Protein AF-A0A067CA87-F1 (afdb_monomer_lite)

Foldseek 3Di:
DDDPDPDDDPDPVVVVVQCPDPVNVVVVVVVVVLVVQVWDQDPNDTDGDDPQPPPVDDPVPRDDPPCVPVPDPPPPD

InterPro domains:
  IPR013085 U1-C, C2H2-type zinc finger [PF06220] (9-32)
  IPR036236 Zinc finger C2H2 superfamily [SSF57667] (8-36)

Structure (mmCIF, N/CA/C/O backbone):
data_AF-A0A067CA87-F1
#
_entry.id   AF-A0A067CA87-F1
#
loop_
_atom_site.group_PDB
_atom_site.id
_atom_site.type_symbol
_atom_site.label_atom_id
_atom_site.label_alt_id
_atom_site.label_comp_id
_atom_site.label_asym_id
_atom_site.label_entity_id
_atom_site.label_seq_id
_atom_site.pdbx_PDB_ins_code
_atom_site.Cartn_x
_atom_site.Cartn_y
_atom_site.Cartn_z
_atom_site.occupancy
_atom_site.B_iso_or_equiv
_atom_site.auth_seq_id
_atom_site.auth_comp_id
_atom_site.auth_asym_id
_atom_site.auth_atom_id
_atom_site.pdbx_PDB_model_num
ATOM 1 N N . MET A 1 1 ? -3.031 -8.474 -39.992 1.00 44.31 1 MET A N 1
ATOM 2 C CA . MET A 1 1 ? -2.865 -7.514 -38.878 1.00 44.31 1 MET A CA 1
ATOM 3 C C . MET A 1 1 ? -2.024 -8.182 -37.803 1.00 44.31 1 MET A C 1
ATOM 5 O O . MET A 1 1 ? -2.544 -9.018 -37.076 1.00 44.31 1 MET A O 1
ATOM 9 N N . GLY A 1 2 ? -0.717 -7.912 -37.773 1.00 57.19 2 GLY A N 1
ATOM 10 C CA . GLY A 1 2 ? 0.157 -8.407 -36.707 1.00 57.19 2 GLY A CA 1
ATOM 11 C C . GLY A 1 2 ? -0.120 -7.624 -35.429 1.00 57.19 2 GLY A C 1
ATOM 12 O O . GLY A 1 2 ? -0.149 -6.398 -35.465 1.00 57.19 2 GLY A O 1
ATOM 13 N N . LYS A 1 3 ? -0.390 -8.315 -34.320 1.00 60.91 3 LYS A N 1
ATOM 14 C CA . LYS A 1 3 ? -0.452 -7.674 -33.005 1.00 60.91 3 LYS A CA 1
ATOM 15 C C . LYS A 1 3 ? 0.986 -7.469 -32.547 1.00 60.91 3 LYS A C 1
ATOM 17 O O . LYS A 1 3 ? 1.660 -8.443 -32.231 1.00 60.91 3 LYS A O 1
ATOM 22 N N . GLU A 1 4 ? 1.460 -6.230 -32.555 1.00 62.59 4 GLU A N 1
ATOM 23 C CA . GLU A 1 4 ? 2.742 -5.892 -31.943 1.00 62.59 4 GLU A CA 1
ATOM 24 C C . GLU A 1 4 ? 2.623 -6.118 -30.433 1.00 62.59 4 GLU A C 1
ATOM 26 O O . GLU A 1 4 ? 1.960 -5.373 -29.712 1.00 62.59 4 GLU A O 1
ATOM 31 N N . THR A 1 5 ? 3.209 -7.208 -29.946 1.00 62.78 5 THR A N 1
ATOM 32 C CA . THR A 1 5 ? 3.377 -7.428 -28.514 1.00 62.78 5 THR A CA 1
ATOM 33 C C . THR A 1 5 ? 4.481 -6.494 -28.047 1.00 62.78 5 THR A C 1
ATOM 35 O O . THR A 1 5 ? 5.650 -6.721 -28.352 1.00 62.78 5 THR A O 1
ATOM 38 N N . TYR A 1 6 ? 4.116 -5.429 -27.336 1.00 61.84 6 TYR A N 1
ATOM 39 C CA . TYR A 1 6 ? 5.071 -4.536 -26.690 1.00 61.84 6 TYR A CA 1
ATOM 40 C C . TYR A 1 6 ? 5.917 -5.339 -25.689 1.00 61.84 6 TYR A C 1
ATOM 42 O O . TYR A 1 6 ? 5.485 -5.617 -24.570 1.00 61.84 6 TYR A O 1
ATOM 50 N N . SER A 1 7 ? 7.110 -5.770 -26.102 1.00 67.31 7 SER A N 1
ATOM 51 C CA . SER A 1 7 ? 8.047 -6.476 -25.232 1.00 67.31 7 SER A CA 1
ATOM 52 C C . SER A 1 7 ? 8.881 -5.445 -24.478 1.00 67.31 7 SER A C 1
ATOM 54 O O . SER A 1 7 ? 9.846 -4.896 -25.011 1.00 67.31 7 SER A O 1
ATOM 56 N N . PHE A 1 8 ? 8.506 -5.154 -23.235 1.00 70.88 8 PHE A N 1
ATOM 57 C CA . PHE A 1 8 ? 9.348 -4.355 -22.353 1.00 70.88 8 PHE A CA 1
ATOM 58 C C . PHE A 1 8 ? 10.540 -5.202 -21.895 1.00 70.88 8 PHE A C 1
ATOM 60 O O . PHE A 1 8 ? 10.373 -6.178 -21.165 1.00 70.88 8 PHE A O 1
ATOM 67 N N . THR A 1 9 ? 11.749 -4.842 -22.322 1.00 83.19 9 THR A N 1
ATOM 68 C CA . THR A 1 9 ? 12.972 -5.459 -21.803 1.00 83.19 9 THR A CA 1
ATOM 69 C C . THR A 1 9 ? 13.332 -4.814 -20.468 1.00 83.19 9 THR A C 1
ATOM 71 O O . THR A 1 9 ? 13.772 -3.664 -20.426 1.00 83.19 9 THR A O 1
ATOM 74 N N . ASP A 1 10 ? 13.173 -5.560 -19.375 1.00 86.75 10 ASP A N 1
ATOM 75 C CA . ASP A 1 10 ? 13.597 -5.144 -18.034 1.00 86.75 10 ASP A CA 1
ATOM 76 C C . ASP A 1 10 ? 15.127 -5.223 -17.895 1.00 86.75 10 ASP A C 1
ATOM 78 O O . ASP A 1 10 ? 15.689 -6.148 -17.310 1.00 86.75 1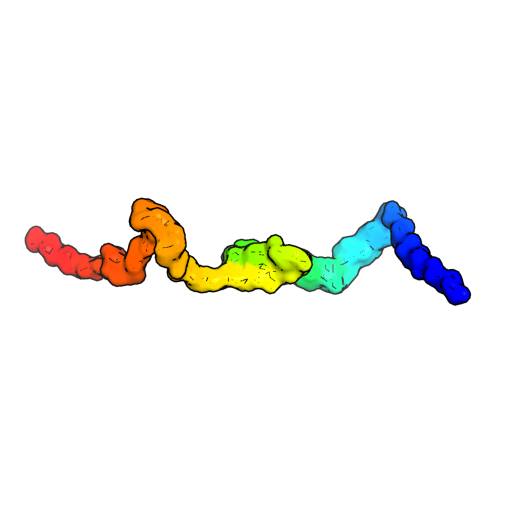0 ASP A O 1
ATOM 82 N N . SER A 1 11 ? 15.822 -4.260 -18.500 1.00 91.94 11 SER A N 1
ATOM 83 C CA . SER A 1 11 ? 17.262 -4.081 -18.327 1.00 91.94 11 SER A CA 1
ATOM 84 C C . SER A 1 11 ? 17.567 -3.238 -17.088 1.00 91.94 11 SER A C 1
ATOM 86 O O . SER A 1 11 ? 16.754 -2.427 -16.639 1.00 91.94 11 SER A O 1
ATOM 88 N N . HIS A 1 12 ? 18.783 -3.376 -16.555 1.00 91.56 12 HIS A N 1
ATOM 89 C CA . HIS A 1 12 ? 19.230 -2.594 -15.401 1.00 91.56 12 HIS A CA 1
ATOM 90 C C . HIS A 1 12 ? 19.110 -1.076 -15.637 1.00 91.56 12 HIS A C 1
ATOM 92 O O . HIS A 1 12 ? 18.585 -0.346 -14.794 1.00 91.56 12 HIS A O 1
ATOM 98 N N . GLU A 1 13 ? 19.520 -0.606 -16.817 1.00 91.12 13 GLU A N 1
ATOM 99 C CA . GLU A 1 13 ? 19.418 0.806 -17.196 1.00 91.12 13 GLU A CA 1
ATOM 100 C C . GLU A 1 13 ? 17.961 1.264 -17.353 1.00 91.12 13 GLU A C 1
ATOM 102 O O . GLU A 1 13 ? 17.597 2.345 -16.880 1.00 91.12 13 GLU A O 1
ATOM 107 N N . ALA A 1 14 ? 17.094 0.431 -17.945 1.00 87.88 14 ALA A N 1
ATOM 108 C CA . ALA A 1 14 ? 15.668 0.731 -18.065 1.00 87.88 14 ALA A CA 1
ATOM 109 C C . ALA A 1 14 ? 15.003 0.857 -16.686 1.00 87.88 14 ALA A C 1
ATOM 111 O O . ALA A 1 14 ? 14.262 1.812 -16.436 1.00 87.88 14 ALA A O 1
ATOM 112 N N . ARG A 1 15 ? 15.332 -0.050 -15.761 1.00 91.06 15 ARG A N 1
ATOM 113 C CA . ARG A 1 15 ? 14.837 -0.030 -14.382 1.00 91.06 15 ARG A CA 1
ATOM 114 C C . ARG A 1 15 ? 15.315 1.209 -13.627 1.00 91.06 15 ARG A C 1
ATOM 116 O O . ARG A 1 15 ? 14.507 1.907 -13.019 1.00 91.06 15 ARG A O 1
ATOM 123 N N . LYS A 1 16 ? 16.604 1.546 -13.719 1.00 93.81 16 LYS A N 1
ATOM 124 C CA . LYS A 1 16 ? 17.182 2.740 -13.079 1.00 93.81 16 LYS A CA 1
ATOM 125 C C . LYS A 1 16 ? 16.532 4.033 -13.582 1.00 93.81 16 LYS A C 1
ATOM 127 O O . LYS A 1 16 ? 16.192 4.918 -12.790 1.00 93.81 16 LYS A O 1
ATOM 132 N N . LYS A 1 17 ? 16.300 4.133 -14.894 1.00 90.81 17 LYS A N 1
ATOM 133 C CA . LYS A 1 17 ? 15.586 5.262 -15.505 1.00 90.81 17 LYS A CA 1
ATOM 134 C C . LYS A 1 17 ? 14.122 5.330 -15.057 1.00 90.81 17 LYS A C 1
ATOM 136 O O . LYS A 1 17 ? 13.627 6.417 -14.778 1.00 90.81 17 LYS A O 1
ATOM 141 N N . HIS A 1 18 ? 13.438 4.191 -14.948 1.00 90.44 18 HIS A N 1
ATOM 142 C CA . HIS A 1 18 ? 12.053 4.137 -14.477 1.00 90.44 18 HIS A CA 1
ATOM 143 C C . HIS A 1 18 ? 11.924 4.623 -13.024 1.00 90.44 18 HIS A C 1
ATOM 145 O O . HIS A 1 18 ? 11.135 5.527 -12.749 1.00 90.44 18 HIS A O 1
ATOM 151 N N . LEU A 1 19 ? 12.738 4.079 -12.112 1.00 91.31 19 LEU A N 1
ATOM 152 C CA . LEU A 1 19 ? 12.689 4.397 -10.678 1.00 91.31 19 LEU A CA 1
ATOM 153 C C . LEU A 1 19 ? 13.050 5.861 -10.373 1.00 91.31 19 LEU A C 1
ATOM 155 O O . LEU A 1 19 ? 12.546 6.450 -9.418 1.00 91.31 19 LEU A O 1
ATOM 159 N N . SER A 1 20 ? 13.906 6.478 -11.192 1.00 90.81 20 SER A N 1
ATOM 160 C CA . SER A 1 20 ? 14.276 7.893 -11.038 1.00 90.81 20 SER A CA 1
ATOM 161 C C . SER A 1 20 ? 13.233 8.870 -11.600 1.00 90.81 20 SER A C 1
ATOM 163 O O . SER A 1 20 ? 13.311 10.072 -11.331 1.00 90.81 20 SER A O 1
ATOM 165 N N . GLY A 1 21 ? 12.235 8.376 -12.341 1.00 92.44 21 GLY A N 1
ATOM 166 C CA . GLY A 1 21 ? 11.219 9.191 -12.994 1.00 92.44 21 GLY A CA 1
ATOM 167 C C . GLY A 1 21 ? 10.275 9.904 -12.021 1.00 92.44 21 GLY A C 1
ATOM 168 O O . GLY A 1 21 ? 9.867 9.368 -10.990 1.00 92.44 21 GLY A O 1
ATOM 169 N N . ARG A 1 22 ? 9.849 11.121 -12.386 1.00 93.69 22 ARG A N 1
ATOM 170 C CA . ARG A 1 22 ? 8.892 11.917 -11.592 1.00 93.69 22 ARG A CA 1
ATOM 171 C C . ARG A 1 22 ? 7.560 11.189 -11.380 1.00 93.69 22 ARG A C 1
ATOM 173 O O . ARG A 1 22 ? 7.019 11.231 -10.281 1.00 93.69 22 ARG A O 1
ATOM 180 N N . ALA A 1 23 ? 7.069 10.500 -12.411 1.00 90.81 23 ALA A N 1
ATOM 181 C CA . ALA A 1 23 ? 5.843 9.706 -12.336 1.00 90.81 23 ALA A CA 1
ATOM 182 C C . ALA A 1 23 ? 5.965 8.550 -11.330 1.00 90.81 23 ALA A C 1
ATOM 184 O O . ALA A 1 23 ? 5.049 8.329 -10.544 1.00 90.81 23 ALA A O 1
ATOM 185 N N . HIS A 1 24 ? 7.116 7.865 -11.294 1.00 92.19 24 HIS A N 1
ATOM 186 C CA . HIS A 1 24 ? 7.366 6.805 -10.318 1.00 92.19 24 HIS A CA 1
ATOM 187 C C . HIS A 1 24 ? 7.299 7.353 -8.888 1.00 92.19 24 HIS A C 1
ATOM 189 O O . HIS A 1 24 ? 6.547 6.833 -8.071 1.00 92.19 24 HIS A O 1
ATOM 195 N N . LYS A 1 25 ? 7.987 8.467 -8.604 1.00 92.56 25 LYS A N 1
ATOM 196 C CA . LYS A 1 25 ? 7.943 9.108 -7.278 1.00 92.56 25 LYS A CA 1
ATOM 197 C C . LYS A 1 25 ? 6.533 9.542 -6.867 1.00 92.56 25 LYS A C 1
ATOM 199 O O . LYS A 1 25 ? 6.150 9.333 -5.721 1.00 92.56 25 LYS A O 1
ATOM 204 N N . ALA A 1 26 ? 5.761 10.123 -7.788 1.00 90.12 26 ALA A N 1
ATOM 205 C CA . ALA A 1 26 ? 4.377 10.512 -7.519 1.00 90.12 26 ALA A CA 1
ATOM 206 C C . ALA A 1 26 ? 3.503 9.293 -7.179 1.00 90.12 26 ALA A C 1
ATOM 208 O O . ALA A 1 26 ? 2.781 9.314 -6.186 1.00 90.12 26 ALA A O 1
ATOM 209 N N . ASN A 1 27 ? 3.631 8.205 -7.943 1.00 89.12 27 ASN A N 1
ATOM 210 C CA . ASN A 1 27 ? 2.885 6.971 -7.704 1.00 89.12 27 ASN A CA 1
ATOM 211 C C . ASN A 1 27 ? 3.287 6.283 -6.393 1.00 89.12 27 ASN A C 1
ATOM 213 O O . ASN A 1 27 ? 2.424 5.755 -5.699 1.00 89.12 27 ASN A O 1
ATOM 217 N N . VAL A 1 28 ? 4.574 6.312 -6.032 1.00 89.38 28 VAL A N 1
ATOM 218 C CA . VAL A 1 28 ? 5.059 5.807 -4.739 1.00 89.38 28 VAL A CA 1
ATOM 219 C C . VAL A 1 28 ? 4.473 6.620 -3.587 1.00 89.38 28 VAL A C 1
ATOM 221 O O . VAL A 1 28 ? 4.001 6.034 -2.620 1.00 89.38 28 VAL A O 1
ATOM 224 N N . LYS A 1 29 ? 4.427 7.955 -3.693 1.00 90.31 29 LYS A N 1
ATOM 225 C CA . LYS A 1 29 ? 3.790 8.789 -2.665 1.00 90.31 29 LYS A CA 1
ATOM 226 C C . LYS A 1 29 ? 2.310 8.434 -2.499 1.00 90.31 29 LYS A C 1
ATOM 228 O O . LYS A 1 29 ? 1.881 8.181 -1.384 1.00 90.31 29 LYS A O 1
ATOM 233 N N . LEU A 1 30 ? 1.564 8.344 -3.604 1.00 86.94 30 LEU A N 1
ATOM 234 C CA . LEU A 1 30 ? 0.155 7.939 -3.572 1.00 86.94 30 LEU A CA 1
ATOM 235 C C . LEU A 1 30 ? -0.036 6.551 -2.940 1.00 86.94 30 LEU A C 1
ATOM 237 O O . LEU A 1 30 ? -1.023 6.338 -2.249 1.00 86.94 30 LEU A O 1
ATOM 241 N N . TRP A 1 31 ? 0.900 5.620 -3.157 1.00 84.19 31 TRP A N 1
ATOM 242 C CA . TRP A 1 31 ? 0.880 4.291 -2.537 1.00 84.19 31 TRP A CA 1
ATOM 243 C C . TRP A 1 31 ? 1.014 4.369 -1.011 1.00 84.19 31 TRP A C 1
ATOM 245 O O . TRP A 1 31 ? 0.212 3.763 -0.306 1.00 84.19 31 TRP A O 1
ATOM 255 N N . TYR A 1 32 ? 1.980 5.138 -0.502 1.00 88.44 32 TYR A N 1
ATOM 256 C CA . TYR A 1 32 ? 2.159 5.318 0.943 1.00 88.44 32 TYR A CA 1
ATOM 257 C C . TYR A 1 32 ? 1.000 6.102 1.577 1.00 88.44 32 TYR A C 1
ATOM 259 O O . TYR A 1 32 ? 0.444 5.644 2.569 1.00 88.44 32 TYR A O 1
ATOM 267 N N . ASP A 1 33 ? 0.565 7.209 0.964 1.00 84.38 33 ASP A N 1
ATOM 268 C CA . ASP A 1 33 ? -0.573 8.003 1.452 1.00 84.38 33 ASP A CA 1
ATOM 269 C C . ASP A 1 33 ? -1.860 7.150 1.541 1.00 84.38 33 ASP A C 1
ATOM 271 O O . ASP A 1 33 ? -2.667 7.294 2.461 1.00 84.38 33 ASP A O 1
ATOM 275 N N . ALA A 1 34 ? -2.069 6.243 0.580 1.00 77.44 34 ALA A N 1
ATOM 276 C CA . ALA A 1 34 ? -3.209 5.331 0.570 1.00 77.44 34 ALA A CA 1
ATOM 277 C C . ALA A 1 34 ? -3.156 4.343 1.749 1.00 77.44 34 ALA A C 1
ATOM 279 O O . ALA A 1 34 ? -4.171 4.111 2.400 1.00 77.44 34 ALA A O 1
ATOM 280 N N . ILE A 1 35 ? -1.979 3.805 2.073 1.00 80.38 35 ILE A N 1
ATOM 281 C CA . ILE A 1 35 ? -1.806 2.911 3.227 1.00 80.38 35 ILE A CA 1
ATOM 282 C C . ILE A 1 35 ? -2.047 3.658 4.539 1.00 80.38 35 ILE A C 1
ATOM 284 O O . ILE A 1 35 ? -2.782 3.158 5.389 1.00 80.38 35 ILE A O 1
ATOM 288 N N . ASP A 1 36 ? -1.501 4.866 4.681 1.00 79.94 36 ASP A N 1
ATOM 289 C CA . ASP A 1 36 ? -1.677 5.689 5.886 1.00 79.94 36 ASP A CA 1
ATOM 290 C C . ASP A 1 36 ? -3.150 6.053 6.130 1.00 79.94 36 ASP A C 1
ATOM 292 O O . ASP A 1 36 ? -3.591 6.192 7.270 1.00 79.94 36 ASP A O 1
AT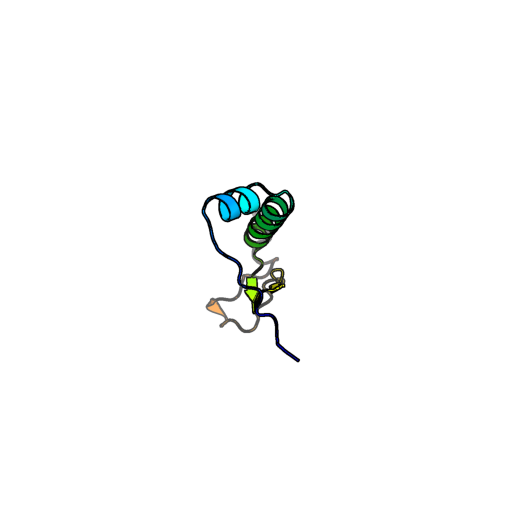OM 296 N N . THR A 1 37 ? -3.939 6.163 5.060 1.00 75.88 37 THR A N 1
ATOM 297 C CA . THR A 1 37 ? -5.388 6.416 5.122 1.00 75.88 37 THR A CA 1
ATOM 298 C C . THR A 1 37 ? -6.235 5.142 5.221 1.00 75.88 37 THR A C 1
ATOM 300 O O . THR A 1 37 ? -7.464 5.219 5.224 1.00 75.88 37 THR A O 1
ATOM 303 N N . GLY A 1 38 ? -5.607 3.965 5.319 1.00 73.44 38 GLY A N 1
ATOM 304 C CA . GLY A 1 38 ? -6.285 2.672 5.434 1.00 73.44 38 GLY A CA 1
ATOM 305 C C . GLY A 1 38 ? -6.908 2.162 4.131 1.00 73.44 38 GLY A C 1
ATOM 306 O O . GLY A 1 38 ? -7.698 1.220 4.158 1.00 73.44 38 GLY A O 1
ATOM 307 N N . ALA A 1 39 ? -6.591 2.771 2.987 1.00 75.38 39 ALA A N 1
ATOM 308 C CA . ALA A 1 39 ? -7.124 2.364 1.696 1.00 75.38 39 ALA A CA 1
ATOM 309 C C . ALA A 1 39 ? -6.696 0.933 1.335 1.00 75.38 39 ALA A C 1
ATOM 311 O O . ALA A 1 39 ? -5.532 0.546 1.460 1.00 75.38 39 ALA A O 1
ATOM 312 N N . ALA A 1 40 ? -7.646 0.159 0.820 1.00 74.88 40 ALA A N 1
ATOM 313 C CA . ALA A 1 40 ? -7.395 -1.173 0.293 1.00 74.88 40 ALA A CA 1
ATOM 314 C C . ALA A 1 40 ? -7.160 -1.105 -1.219 1.00 74.88 40 ALA A C 1
ATOM 316 O O . ALA A 1 40 ? -7.732 -0.264 -1.922 1.00 74.88 40 ALA A O 1
ATOM 317 N N . ARG A 1 41 ? -6.324 -2.010 -1.731 1.00 74.75 41 ARG A N 1
ATOM 318 C CA . ARG A 1 41 ? -6.109 -2.173 -3.169 1.00 74.75 41 ARG A CA 1
ATOM 319 C C . ARG A 1 41 ? -6.827 -3.429 -3.649 1.00 74.75 41 ARG A C 1
ATOM 321 O O . ARG A 1 41 ? -6.400 -4.533 -3.325 1.00 74.75 41 ARG A O 1
ATOM 328 N N . THR A 1 42 ? -7.864 -3.243 -4.458 1.00 71.75 42 THR A N 1
ATOM 329 C CA . THR A 1 42 ? -8.704 -4.324 -5.000 1.00 71.75 42 THR A CA 1
ATOM 330 C C . THR A 1 42 ? -8.707 -4.207 -6.523 1.00 71.75 42 THR A C 1
ATOM 332 O O . THR A 1 42 ? -8.843 -3.104 -7.048 1.00 71.75 42 THR A O 1
ATOM 335 N N . ASP A 1 43 ? -8.453 -5.304 -7.243 1.00 77.06 43 ASP A N 1
ATOM 336 C CA . ASP A 1 43 ? -8.398 -5.351 -8.719 1.00 77.06 43 ASP A CA 1
ATOM 337 C C . ASP A 1 43 ? -7.515 -4.273 -9.381 1.00 77.06 43 ASP A C 1
ATOM 339 O O . ASP A 1 43 ? -7.755 -3.801 -10.490 1.00 77.06 43 ASP A O 1
ATOM 343 N N . GLY A 1 44 ? -6.448 -3.867 -8.689 1.00 74.50 44 GLY A N 1
ATOM 344 C CA . GLY A 1 44 ? -5.501 -2.868 -9.183 1.00 74.50 44 GLY A CA 1
ATOM 345 C C . GLY A 1 44 ? -5.9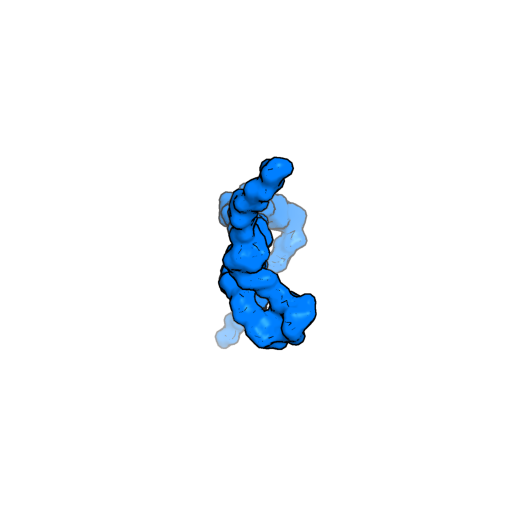16 -1.410 -8.961 1.00 74.50 44 GLY A C 1
ATOM 346 O O . GLY A 1 44 ? -5.079 -0.535 -9.199 1.00 74.50 44 GLY A O 1
ATOM 347 N N . GLN A 1 45 ? -7.119 -1.147 -8.443 1.00 73.56 45 GLN A N 1
ATOM 348 C CA . GLN A 1 45 ? -7.615 0.184 -8.100 1.00 73.56 45 GLN A CA 1
ATOM 349 C C . GLN A 1 45 ? -7.517 0.437 -6.586 1.00 73.56 45 GLN A C 1
ATOM 351 O O . GLN A 1 45 ? -7.691 -0.466 -5.768 1.00 73.56 45 GLN A O 1
ATOM 356 N N . TRP A 1 46 ? -7.201 1.676 -6.205 1.00 70.19 46 TRP A N 1
ATOM 357 C CA . TRP A 1 46 ? -7.199 2.100 -4.805 1.00 70.19 46 TRP A CA 1
ATOM 358 C C . TRP A 1 46 ? -8.596 2.534 -4.386 1.00 70.19 46 TRP A C 1
ATOM 360 O O . TRP A 1 46 ? -9.158 3.457 -4.975 1.00 70.19 46 TRP A O 1
ATOM 370 N N . THR A 1 47 ? -9.133 1.888 -3.357 1.00 73.00 47 THR A N 1
ATOM 371 C CA . THR A 1 47 ? -10.404 2.255 -2.731 1.00 73.00 47 THR A CA 1
ATOM 372 C C . THR A 1 47 ? -10.132 2.794 -1.327 1.00 73.00 47 THR A C 1
ATOM 374 O O . THR A 1 47 ? -9.538 2.066 -0.526 1.00 73.00 47 THR A O 1
ATOM 377 N N . PRO A 1 48 ? -10.519 4.045 -1.011 1.00 67.62 48 PRO A N 1
ATOM 378 C CA . PRO A 1 48 ? -10.338 4.601 0.328 1.00 67.62 48 PRO A CA 1
ATOM 379 C C . PRO A 1 48 ? -11.084 3.757 1.366 1.00 67.62 48 PRO A C 1
ATOM 381 O O . PRO A 1 48 ? -12.142 3.199 1.062 1.00 67.62 48 PRO A O 1
ATOM 384 N N . ALA A 1 49 ? -10.546 3.670 2.587 1.00 65.19 49 ALA A N 1
ATOM 385 C CA . ALA A 1 49 ? -11.269 3.055 3.693 1.00 65.19 49 ALA A CA 1
ATOM 386 C C . ALA A 1 49 ? -12.596 3.794 3.896 1.00 65.19 49 ALA A C 1
ATOM 388 O O . ALA A 1 49 ? -12.620 4.991 4.189 1.00 65.19 49 ALA A O 1
ATOM 389 N N . GLY A 1 50 ? -13.711 3.084 3.723 1.00 63.34 50 GLY A N 1
ATOM 390 C CA . GLY A 1 5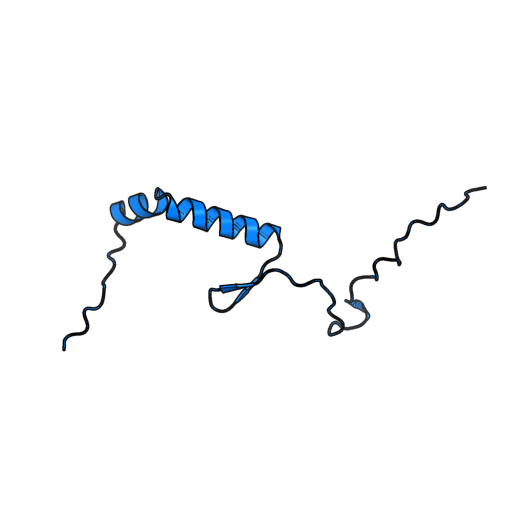0 ? -15.002 3.573 4.187 1.00 63.34 50 GLY A CA 1
ATOM 391 C C . GLY A 1 50 ? -14.996 3.701 5.716 1.00 63.34 50 GLY A C 1
ATOM 392 O O . GLY A 1 50 ? -14.186 3.050 6.383 1.00 63.34 50 GLY A O 1
ATOM 393 N N . PRO A 1 51 ? -15.893 4.509 6.307 1.00 60.12 51 PRO A N 1
ATOM 394 C CA . PRO A 1 51 ? -16.072 4.490 7.752 1.00 60.12 51 PRO A CA 1
ATOM 395 C C . PRO A 1 51 ? -16.395 3.054 8.170 1.00 60.12 51 PRO A C 1
ATOM 397 O O . PRO A 1 51 ? -17.280 2.435 7.573 1.00 60.12 51 PRO A O 1
ATOM 400 N N . ALA A 1 52 ? -15.677 2.533 9.171 1.00 57.22 52 ALA A N 1
ATOM 401 C CA . ALA A 1 52 ? -15.882 1.208 9.754 1.00 57.22 52 ALA A CA 1
ATOM 402 C C . ALA A 1 52 ? -17.256 1.138 10.446 1.00 57.22 52 ALA A C 1
ATOM 404 O O . ALA A 1 52 ? -17.387 1.116 11.663 1.00 57.22 52 ALA A O 1
ATOM 405 N N . THR A 1 53 ? -18.308 1.152 9.642 1.00 59.47 53 THR A N 1
ATOM 406 C CA . THR A 1 53 ? -19.704 0.941 10.017 1.00 59.47 53 THR A CA 1
ATOM 407 C C . THR A 1 53 ? -20.043 -0.508 9.723 1.00 59.47 53 THR A C 1
ATOM 409 O O . THR A 1 53 ? -21.055 -0.828 9.108 1.00 59.47 53 THR A O 1
ATOM 412 N N . ASP A 1 54 ? -19.140 -1.409 10.102 1.00 58.53 54 ASP A N 1
ATOM 413 C CA . ASP A 1 54 ? -19.296 -2.810 9.773 1.00 58.53 54 ASP A CA 1
ATOM 414 C C . ASP A 1 54 ? -20.253 -3.468 10.773 1.00 58.53 54 ASP A C 1
ATOM 416 O O . ASP A 1 54 ? -19.872 -4.125 11.741 1.00 58.53 54 ASP A O 1
ATOM 420 N N . LEU A 1 55 ? -21.547 -3.242 10.542 1.00 59.38 55 LEU A N 1
ATO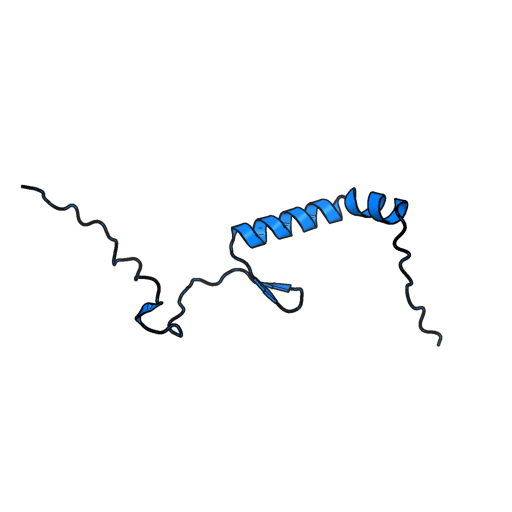M 421 C CA . LEU A 1 55 ? -22.627 -3.966 11.203 1.00 59.38 55 LEU A CA 1
ATOM 422 C C . LEU A 1 55 ? -22.644 -5.454 10.800 1.00 59.38 55 LEU A C 1
ATOM 424 O O . LEU A 1 55 ? -23.379 -6.225 11.423 1.00 59.38 55 LEU A O 1
ATOM 428 N N . SER A 1 56 ? -21.850 -5.873 9.802 1.00 64.69 56 SER A N 1
ATOM 429 C CA . SER A 1 56 ? -21.711 -7.280 9.403 1.00 64.69 56 SER A CA 1
ATOM 430 C C . SER A 1 56 ? -20.748 -8.064 10.302 1.00 64.69 56 SER A C 1
ATOM 432 O O . SER A 1 56 ? -20.820 -9.292 10.341 1.00 64.69 56 SER A O 1
ATOM 434 N N . LEU A 1 57 ? -19.922 -7.379 11.104 1.00 65.00 57 LEU A N 1
ATOM 435 C CA . LEU A 1 57 ? -19.108 -8.035 12.124 1.00 65.00 57 LEU A CA 1
ATOM 436 C C . LEU A 1 57 ? -19.997 -8.645 13.218 1.00 65.00 57 LEU A C 1
ATOM 438 O O . LEU A 1 57 ? -21.015 -8.046 13.607 1.00 65.00 57 LEU A O 1
ATOM 442 N N . PRO A 1 58 ? -19.612 -9.813 13.770 1.00 74.31 58 PRO A N 1
ATOM 443 C CA . PRO A 1 58 ? -20.273 -10.361 14.944 1.00 74.31 58 PRO A CA 1
ATOM 444 C C . PRO A 1 58 ? -20.227 -9.334 16.088 1.00 74.31 58 PRO A C 1
ATOM 446 O O . PRO A 1 58 ? -19.265 -8.566 16.170 1.00 74.31 58 PRO A O 1
ATOM 449 N N . PRO A 1 59 ? -21.232 -9.301 16.984 1.00 72.25 59 PRO A N 1
ATOM 450 C CA . PRO A 1 59 ? -21.369 -8.252 17.999 1.00 72.25 59 PRO A CA 1
ATOM 451 C C . PRO A 1 59 ? -20.109 -7.976 18.833 1.00 72.25 59 PRO A C 1
ATOM 453 O O . PRO A 1 59 ? -19.892 -6.839 19.233 1.00 72.25 59 PRO A O 1
ATOM 456 N N . SER A 1 60 ? -19.266 -8.989 19.057 1.00 76.12 60 SER A N 1
ATOM 457 C CA . SER A 1 60 ? -18.005 -8.889 19.803 1.00 76.12 60 SER A CA 1
ATOM 458 C C . SER A 1 60 ? -16.856 -8.200 19.057 1.00 76.12 60 SER A C 1
ATOM 460 O O . SER A 1 60 ? -15.891 -7.799 19.699 1.00 76.12 60 SER A O 1
ATOM 462 N N . LEU A 1 61 ? -16.929 -8.073 17.729 1.00 74.50 61 LEU A N 1
ATOM 463 C CA . LEU A 1 61 ? -15.893 -7.453 16.891 1.00 74.50 61 LEU A CA 1
ATOM 464 C C . LEU A 1 61 ? -16.306 -6.081 16.349 1.00 74.50 61 LEU A C 1
ATOM 466 O O . LEU A 1 61 ? -15.547 -5.458 15.610 1.00 74.50 61 LEU A O 1
ATOM 470 N N . ARG A 1 62 ? -17.501 -5.594 16.696 1.00 75.56 62 ARG A N 1
ATOM 471 C CA . ARG A 1 62 ? -17.964 -4.278 16.254 1.00 75.56 62 ARG A CA 1
ATOM 472 C C . ARG A 1 62 ? -17.190 -3.176 16.984 1.00 75.56 62 ARG A C 1
ATOM 474 O O . ARG A 1 62 ? -17.022 -3.269 18.202 1.00 75.56 62 ARG A O 1
ATOM 481 N N . PRO A 1 63 ? -16.750 -2.120 16.281 1.00 70.25 63 PRO A N 1
ATOM 482 C CA . PRO A 1 63 ? -16.151 -0.969 16.938 1.00 70.25 63 PRO A CA 1
ATOM 483 C C . PRO A 1 63 ? -1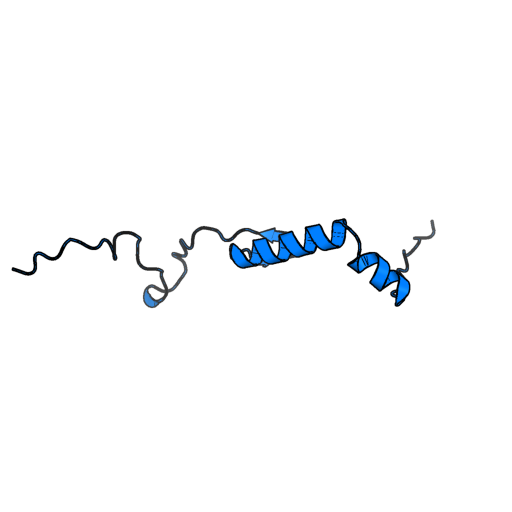7.167 -0.340 17.897 1.00 70.25 63 PRO A C 1
ATOM 485 O O . PRO A 1 63 ? -18.358 -0.237 17.587 1.00 70.25 63 PRO A O 1
ATOM 488 N N . ALA A 1 64 ? -16.701 0.058 19.081 1.00 71.38 64 ALA A N 1
ATOM 489 C CA . ALA A 1 64 ? -17.557 0.702 20.065 1.00 71.38 64 ALA A CA 1
ATOM 490 C C . ALA A 1 64 ? -18.114 2.023 19.497 1.00 71.38 64 ALA A C 1
ATOM 492 O O . ALA A 1 64 ? -17.393 2.749 18.803 1.00 71.38 64 ALA A O 1
ATOM 493 N N . PRO A 1 65 ? -19.396 2.339 19.747 1.00 72.00 65 PRO A N 1
ATOM 494 C CA . PRO A 1 65 ? -20.011 3.520 19.169 1.00 72.00 65 PRO A CA 1
ATOM 495 C C . PRO A 1 65 ? -19.318 4.798 19.678 1.00 72.00 65 PRO A C 1
ATOM 497 O O . PRO A 1 65 ? -18.839 4.815 20.812 1.00 72.00 65 PRO A O 1
ATOM 500 N N . PRO A 1 66 ? -19.292 5.896 18.895 1.00 67.25 66 PRO A N 1
ATOM 501 C CA . PRO A 1 66 ? -18.493 7.089 19.211 1.00 67.25 66 PRO A CA 1
ATOM 502 C C . PRO A 1 66 ? -18.765 7.716 20.589 1.00 67.25 66 PRO A C 1
ATOM 504 O O . PRO A 1 66 ? -17.890 8.351 21.165 1.00 67.25 66 PRO A O 1
ATOM 507 N N . HIS A 1 67 ? -19.971 7.529 21.130 1.00 69.75 67 HIS A N 1
ATOM 508 C CA . HIS A 1 67 ? -20.384 8.042 22.437 1.00 69.75 67 HIS A CA 1
ATOM 509 C C . HIS A 1 67 ? -20.063 7.099 23.610 1.00 69.75 67 HIS A C 1
ATOM 511 O O . HIS A 1 67 ? -20.199 7.513 24.756 1.00 69.75 67 HIS A O 1
ATOM 517 N N . ALA A 1 68 ? -19.627 5.856 23.365 1.00 69.81 68 ALA A N 1
ATOM 518 C CA . ALA A 1 68 ? -19.281 4.906 24.429 1.00 69.81 68 ALA A CA 1
ATOM 519 C C . ALA A 1 68 ? -18.073 5.361 25.263 1.00 69.81 68 ALA A C 1
ATOM 521 O O . ALA A 1 68 ? -17.958 4.995 26.428 1.00 69.81 68 ALA A O 1
ATOM 522 N N . PHE A 1 69 ? -17.192 6.172 24.671 1.00 65.69 69 PHE A N 1
ATOM 523 C CA . PHE A 1 69 ? -16.025 6.753 25.337 1.00 65.69 69 PHE A CA 1
ATOM 524 C C . PHE A 1 69 ? -16.169 8.255 25.561 1.00 65.69 69 PHE A C 1
ATOM 526 O O . PHE A 1 69 ? -15.163 8.941 25.742 1.00 65.69 69 PHE A O 1
ATOM 533 N N . ALA A 1 70 ? -17.393 8.791 25.521 1.00 71.25 70 ALA A N 1
ATOM 534 C CA . ALA A 1 70 ? -17.618 10.146 25.993 1.00 71.25 70 ALA A CA 1
ATOM 535 C C . ALA A 1 70 ? -17.211 10.173 27.471 1.00 71.25 70 ALA A C 1
ATOM 537 O O . ALA A 1 70 ? -17.906 9.628 28.327 1.00 71.25 70 ALA A O 1
ATOM 538 N N . ILE A 1 71 ? -16.035 10.739 27.746 1.00 65.00 71 ILE A N 1
ATOM 539 C CA . ILE A 1 71 ? -15.538 10.956 29.098 1.00 65.00 71 ILE A CA 1
ATOM 540 C C . ILE A 1 71 ? -16.514 11.943 29.731 1.00 65.00 71 ILE A C 1
ATOM 542 O O . ILE A 1 71 ? -16.418 13.152 29.523 1.00 65.00 71 ILE A O 1
ATOM 546 N N . LEU A 1 72 ? -17.496 11.422 30.463 1.00 65.50 72 LEU A N 1
ATOM 547 C CA . LEU A 1 72 ? -18.222 12.227 31.425 1.00 65.50 72 LEU A CA 1
ATOM 548 C C . LEU A 1 72 ? -17.194 12.632 32.484 1.00 65.50 72 LEU A C 1
ATOM 550 O O . LEU A 1 72 ? -16.444 11.761 32.939 1.00 65.50 72 LEU A O 1
ATOM 554 N N . PRO A 1 73 ? -17.099 13.919 32.856 1.00 62.19 73 PRO A N 1
ATOM 555 C CA . PRO A 1 73 ? -16.309 14.315 34.006 1.00 62.19 73 PRO A CA 1
ATOM 556 C C . PRO A 1 73 ? -16.840 13.525 35.200 1.00 62.19 73 PRO A C 1
ATOM 558 O O . PRO A 1 73 ? -17.936 13.787 35.687 1.00 62.19 73 PRO A O 1
ATOM 561 N N . ALA A 1 74 ? -16.104 12.497 35.613 1.00 64.50 74 ALA A N 1
ATOM 562 C CA . ALA A 1 74 ? -16.373 11.837 36.869 1.00 64.50 74 ALA A CA 1
ATOM 563 C C . ALA A 1 74 ? -16.073 12.878 37.947 1.00 64.50 74 ALA A C 1
ATOM 565 O O . ALA A 1 74 ? -14.924 13.290 38.123 1.00 64.50 74 ALA A O 1
ATOM 566 N N . GLU A 1 75 ? -17.122 13.350 38.607 1.00 62.28 75 GLU A N 1
ATOM 567 C CA . GLU A 1 75 ? -17.033 14.079 39.862 1.00 62.28 75 GLU A CA 1
ATOM 568 C C . GLU A 1 75 ? -16.471 13.118 40.914 1.00 62.28 75 GLU A C 1
ATOM 570 O O . GLU A 1 75 ? -17.189 12.421 41.625 1.00 62.28 75 GLU A O 1
ATOM 575 N N . TRP A 1 76 ? -15.145 13.002 40.948 1.00 57.25 76 TRP A N 1
ATOM 576 C CA . TRP A 1 76 ? -14.457 12.412 42.084 1.00 57.25 76 TRP A CA 1
ATOM 577 C C . TRP A 1 76 ? -14.623 13.399 43.240 1.00 57.25 76 TRP A C 1
ATOM 579 O O . TRP A 1 76 ? -13.932 14.418 43.288 1.00 57.25 76 TRP A O 1
ATOM 589 N N . GLY A 1 77 ? -15.639 13.131 44.064 1.00 57.12 77 GLY A N 1
ATOM 590 C CA . GLY A 1 77 ? -15.938 13.860 45.297 1.00 57.12 77 GLY A CA 1
ATOM 591 C C . GLY A 1 77 ? -14.836 13.759 46.340 1.00 57.12 77 GLY A C 1
ATOM 592 O O . GLY A 1 77 ? -14.077 12.762 46.320 1.00 57.12 77 GLY A O 1
#

Organism: Saprolegnia parasitica (strain CBS 223.65) (NCBI:txid695850)

Radius of gyration: 23.63 Å; chains: 1; bounding box: 42×25×84 Å

pLDDT: mean 74.93, std 12.01, range [44.31, 93.81]

Sequence (77 aa):
MGKETYSFTDSHEARKKHLSGRAHKANVKLWYDAIDTGAARTDGQWTPAGPATDLSLPPSLRPAPPHAFAILPAEWG

Secondary structure (DSSP, 8-state):
-----------HHHHHHHHHSHHHHHHHHHHHHHHHTT-EEETTEEEPPPP---TTS-GGGSPPPTTTT--------